Protein AF-A0A7X7BVS1-F1 (afdb_monomer_lite)

Secondary structure (DSSP, 8-state):
---SSPPPPPP-TT--HHHHHHHHHHHHHHSPEE-SEEESS--SSPPTT-EEEE-SS--GGGTT-TT-EEEEETTTTEEEEE--SEEEETTEEEEE-SSSEEE-

Structure (mmCIF, N/CA/C/O backbone):
data_AF-A0A7X7BVS1-F1
#
_entry.id   AF-A0A7X7BVS1-F1
#
loop_
_atom_site.group_PDB
_atom_site.id
_atom_site.type_symbol
_atom_site.label_atom_id
_atom_site.label_alt_id
_atom_site.label_comp_id
_atom_site.label_asym_id
_atom_site.label_entity_id
_atom_site.label_seq_id
_atom_site.pdbx_PDB_ins_code
_atom_site.Cartn_x
_atom_site.Cartn_y
_atom_site.Cartn_z
_atom_site.occupancy
_atom_site.B_iso_or_equiv
_atom_site.auth_seq_id
_atom_site.auth_comp_id
_atom_site.auth_asym_id
_atom_site.auth_atom_id
_atom_site.pdbx_PDB_model_num
ATOM 1 N N . MET A 1 1 ? 7.460 -9.953 12.988 1.00 39.22 1 MET A N 1
ATOM 2 C CA . MET A 1 1 ? 8.710 -9.156 13.021 1.00 39.22 1 MET A CA 1
ATOM 3 C C . MET A 1 1 ? 8.306 -7.713 13.262 1.00 39.22 1 MET A C 1
ATOM 5 O O . MET A 1 1 ? 7.449 -7.249 12.526 1.00 39.22 1 MET A O 1
ATOM 9 N N . SER A 1 2 ? 8.826 -7.037 14.294 1.00 43.47 2 SER A N 1
ATOM 10 C CA . SER A 1 2 ? 8.477 -5.629 14.541 1.00 43.47 2 SER A CA 1
ATOM 11 C C . SER A 1 2 ? 8.945 -4.784 13.358 1.00 43.47 2 SER A C 1
ATOM 13 O O . SER A 1 2 ? 10.114 -4.864 12.977 1.00 43.47 2 SER A O 1
ATOM 15 N N . GLY A 1 3 ? 8.031 -4.025 12.753 1.00 46.53 3 GLY A N 1
ATOM 16 C CA . GLY A 1 3 ? 8.327 -3.156 11.619 1.00 46.53 3 GLY A CA 1
ATOM 17 C C . GLY A 1 3 ? 9.511 -2.235 11.920 1.00 46.53 3 GLY A C 1
ATOM 18 O O . GLY A 1 3 ? 9.618 -1.679 13.009 1.00 46.53 3 GLY A O 1
ATOM 19 N N . ASN A 1 4 ? 10.416 -2.105 10.954 1.00 57.53 4 ASN A N 1
ATOM 20 C CA . ASN A 1 4 ? 11.693 -1.398 11.070 1.00 57.53 4 ASN A CA 1
ATOM 21 C C . ASN A 1 4 ? 11.496 0.135 11.006 1.00 57.53 4 ASN A C 1
ATOM 23 O O . ASN A 1 4 ? 12.059 0.805 10.142 1.00 57.53 4 ASN A O 1
ATOM 27 N N . ARG A 1 5 ? 10.608 0.681 11.845 1.00 66.81 5 ARG A N 1
ATOM 28 C CA . ARG A 1 5 ? 10.197 2.092 11.836 1.00 66.81 5 ARG A CA 1
ATOM 29 C C . ARG A 1 5 ? 10.457 2.764 13.173 1.00 66.81 5 ARG A C 1
ATOM 31 O O . ARG A 1 5 ? 10.502 2.112 14.213 1.00 66.81 5 ARG A O 1
ATO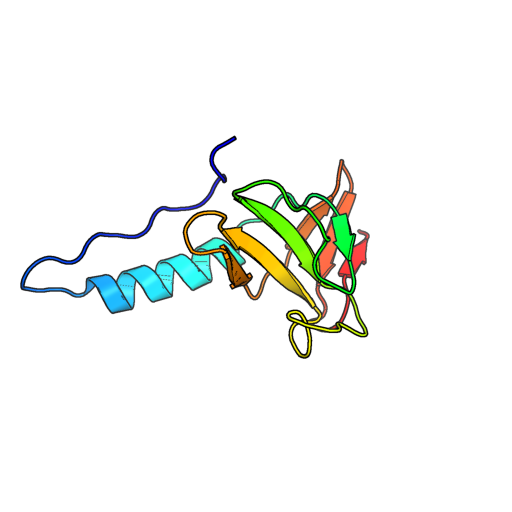M 38 N N . ILE A 1 6 ? 10.632 4.083 13.122 1.00 67.81 6 ILE A N 1
ATOM 39 C CA . ILE A 1 6 ? 10.845 4.898 14.317 1.00 67.81 6 ILE A CA 1
ATOM 40 C C . ILE A 1 6 ? 9.525 4.928 15.110 1.00 67.81 6 ILE A C 1
ATOM 42 O O . ILE A 1 6 ? 8.502 5.299 14.523 1.00 67.81 6 ILE A O 1
ATOM 46 N N . PRO A 1 7 ? 9.525 4.518 16.394 1.00 65.94 7 PRO A N 1
ATOM 47 C CA . PRO A 1 7 ? 8.323 4.476 17.221 1.00 65.94 7 PRO A CA 1
ATOM 48 C C . PRO A 1 7 ? 7.835 5.882 17.599 1.00 65.94 7 PRO A C 1
ATOM 50 O O . PRO A 1 7 ? 8.620 6.826 17.692 1.00 65.94 7 PRO A O 1
ATOM 53 N N . TYR A 1 8 ? 6.529 5.997 17.846 1.00 70.06 8 TYR A N 1
ATOM 54 C CA . TYR A 1 8 ? 5.887 7.220 18.330 1.00 70.06 8 TYR A CA 1
ATOM 55 C C . TYR A 1 8 ? 6.340 7.578 19.753 1.00 70.06 8 TYR A C 1
ATOM 57 O O . TYR A 1 8 ? 6.579 6.698 20.583 1.00 70.06 8 TYR A O 1
ATOM 65 N N . VAL A 1 9 ? 6.418 8.879 20.045 1.00 68.06 9 VAL A N 1
ATOM 66 C CA . VAL A 1 9 ? 6.663 9.395 21.399 1.00 68.06 9 VAL A CA 1
ATOM 67 C C . VAL A 1 9 ? 5.330 9.521 22.133 1.00 68.06 9 VAL A C 1
ATOM 69 O O . VAL A 1 9 ? 4.377 10.086 21.593 1.00 68.06 9 VAL A O 1
ATOM 72 N N . VAL A 1 10 ? 5.267 8.993 23.358 1.00 70.25 10 VAL A N 1
ATOM 73 C CA . VAL A 1 10 ? 4.115 9.133 24.264 1.00 70.25 10 VAL A CA 1
ATOM 74 C C . VAL A 1 10 ? 4.028 10.550 24.827 1.00 70.25 10 VAL A C 1
ATOM 76 O O . VAL A 1 10 ? 5.040 11.106 25.248 1.00 70.25 10 VAL A O 1
ATOM 79 N N . GLU A 1 11 ? 2.816 11.106 24.848 1.00 58.50 11 GLU A N 1
ATOM 80 C CA . GLU A 1 11 ? 2.559 12.471 25.314 1.00 58.50 11 GLU A CA 1
ATOM 81 C C . GLU A 1 11 ? 2.653 12.596 26.850 1.00 58.50 11 GLU A C 1
ATOM 83 O O . GLU A 1 11 ? 2.079 11.802 27.594 1.00 58.50 11 GLU A O 1
ATOM 88 N N . ASN A 1 12 ? 3.341 13.637 27.316 1.00 58.50 12 ASN A N 1
ATOM 89 C CA . ASN A 1 12 ? 3.420 14.161 28.674 1.00 58.50 12 ASN A CA 1
ATOM 90 C C . ASN A 1 12 ? 2.975 15.639 28.705 1.00 58.50 12 ASN A C 1
ATOM 92 O O . ASN A 1 12 ? 2.815 16.303 27.689 1.00 58.50 12 ASN A O 1
ATOM 96 N N . THR A 1 13 ? 2.770 16.191 29.901 1.00 50.28 13 THR A N 1
ATOM 97 C CA . THR A 1 13 ? 1.992 17.418 30.185 1.00 50.28 13 THR A CA 1
ATOM 98 C C . THR A 1 13 ? 2.523 18.752 29.609 1.00 50.28 13 THR A C 1
ATOM 100 O O . THR A 1 13 ? 1.996 19.807 29.957 1.00 50.28 13 THR A O 1
ATOM 103 N N . ILE A 1 14 ? 3.553 18.749 28.753 1.00 55.38 14 ILE A N 1
ATOM 104 C CA . ILE A 1 14 ? 4.185 19.947 28.165 1.00 55.38 14 ILE A CA 1
ATOM 105 C C . ILE A 1 14 ? 4.560 19.697 26.686 1.00 55.38 14 ILE A C 1
ATOM 107 O O . ILE A 1 14 ? 5.705 19.927 26.310 1.00 55.38 14 ILE A O 1
ATOM 111 N N . ASP A 1 15 ? 3.686 19.124 25.846 1.00 59.75 15 ASP A N 1
ATOM 112 C CA . ASP A 1 15 ? 4.217 18.400 24.679 1.00 59.75 15 ASP A CA 1
ATOM 113 C C . ASP A 1 15 ? 4.292 19.085 23.306 1.00 59.75 15 ASP A C 1
ATOM 115 O O . ASP A 1 15 ? 3.309 19.555 22.737 1.00 59.75 15 ASP A O 1
ATOM 119 N N . MET A 1 16 ? 5.497 18.993 22.727 1.00 59.19 16 MET A N 1
ATOM 120 C CA . MET A 1 16 ? 5.766 19.054 21.287 1.00 59.19 16 MET A CA 1
ATOM 121 C C . MET A 1 16 ? 5.568 17.683 20.608 1.00 59.19 16 MET A C 1
ATOM 123 O O . MET A 1 16 ? 5.741 17.584 19.392 1.00 59.19 16 MET A O 1
ATOM 127 N N . ALA A 1 17 ? 5.225 16.627 21.358 1.00 65.00 17 ALA A N 1
ATOM 128 C CA . ALA A 1 17 ? 5.033 15.269 20.850 1.00 65.00 17 ALA A CA 1
ATOM 129 C C . ALA A 1 17 ? 4.131 15.159 19.607 1.00 65.00 17 ALA A C 1
ATOM 131 O O . ALA A 1 17 ? 4.547 14.451 18.692 1.00 65.00 17 ALA A O 1
ATOM 132 N N . PRO A 1 18 ? 2.995 15.878 19.463 1.00 68.25 18 PRO A N 1
ATOM 133 C CA . PRO A 1 18 ? 2.230 15.862 18.212 1.00 68.25 18 PRO A CA 1
ATOM 134 C C . PRO A 1 18 ? 3.067 16.284 16.995 1.00 68.25 18 PRO A C 1
ATOM 136 O O . PRO A 1 18 ? 3.116 15.579 15.990 1.00 68.25 18 PRO A O 1
ATOM 139 N N . ALA A 1 19 ? 3.807 17.392 17.113 1.00 71.62 19 ALA A N 1
ATOM 140 C CA . ALA A 1 19 ? 4.656 17.908 16.039 1.00 71.62 19 ALA A CA 1
ATOM 141 C C . ALA A 1 19 ? 5.855 16.987 15.743 1.00 71.62 19 ALA A C 1
ATOM 143 O O . ALA A 1 19 ? 6.262 16.834 14.591 1.00 71.62 19 ALA A O 1
ATOM 144 N N . ILE A 1 20 ? 6.416 16.346 16.773 1.00 76.06 20 ILE A N 1
ATOM 145 C CA . ILE A 1 20 ? 7.502 15.364 16.630 1.00 76.06 20 ILE A CA 1
ATOM 146 C C . ILE A 1 20 ? 6.992 14.094 15.936 1.00 76.06 20 ILE A C 1
ATOM 148 O O . ILE A 1 20 ? 7.641 13.588 15.021 1.00 76.06 20 ILE A O 1
ATOM 152 N N . ASN A 1 21 ? 5.814 13.613 16.324 1.00 74.25 21 ASN A N 1
ATOM 153 C CA . ASN A 1 21 ? 5.172 12.431 15.761 1.00 74.25 21 ASN A CA 1
ATOM 154 C C . ASN A 1 21 ? 4.772 12.640 14.288 1.00 74.25 21 ASN A C 1
ATOM 156 O O . ASN A 1 21 ? 4.957 11.733 13.473 1.00 74.25 21 ASN A O 1
ATOM 160 N N . ASP A 1 22 ? 4.333 13.844 13.910 1.00 75.12 22 ASP A N 1
ATOM 161 C CA . ASP A 1 22 ? 4.151 14.227 12.502 1.00 75.12 22 ASP A CA 1
ATOM 162 C C . ASP A 1 22 ? 5.479 14.217 11.728 1.00 75.12 22 ASP A C 1
ATOM 164 O O . ASP A 1 22 ? 5.558 13.688 10.614 1.00 75.12 22 ASP A O 1
ATOM 168 N N . GLY A 1 23 ? 6.556 14.726 12.334 1.00 74.12 23 GLY A N 1
ATOM 169 C CA . GLY A 1 23 ? 7.907 14.642 11.774 1.00 74.12 23 GLY A CA 1
ATOM 170 C C . GLY A 1 23 ? 8.364 13.196 11.551 1.00 74.12 23 GLY A C 1
ATOM 171 O O . GLY A 1 23 ? 8.872 12.857 10.480 1.00 74.12 23 GLY A O 1
ATOM 172 N N . PHE A 1 24 ? 8.126 12.309 12.519 1.00 76.69 24 PHE A N 1
ATOM 173 C CA . PHE A 1 24 ? 8.428 10.882 12.394 1.00 76.69 24 PHE A CA 1
ATOM 174 C C . PHE A 1 24 ? 7.575 10.190 11.338 1.00 76.69 24 PHE A C 1
ATOM 176 O O . PHE A 1 24 ? 8.086 9.326 10.627 1.00 76.69 24 PHE A O 1
ATOM 183 N N . ARG A 1 25 ? 6.321 10.608 11.145 1.00 70.38 25 ARG A N 1
ATOM 184 C CA . ARG A 1 25 ? 5.480 10.122 10.045 1.00 70.38 25 ARG A CA 1
ATOM 185 C C . ARG A 1 25 ? 6.101 10.436 8.683 1.00 70.38 25 ARG A C 1
ATOM 187 O O . ARG A 1 25 ? 6.135 9.564 7.815 1.00 70.38 25 ARG A O 1
ATOM 194 N N . ILE A 1 26 ? 6.627 11.651 8.512 1.00 70.75 26 ILE A N 1
ATOM 195 C CA . ILE A 1 26 ? 7.321 12.065 7.284 1.00 70.75 26 ILE A CA 1
ATOM 196 C C . ILE A 1 26 ? 8.614 11.261 7.104 1.00 70.75 26 ILE A C 1
ATOM 198 O O . ILE A 1 26 ? 8.829 10.688 6.036 1.00 70.75 26 ILE A O 1
ATOM 202 N N . ILE A 1 27 ? 9.447 11.157 8.145 1.00 73.81 27 ILE A N 1
ATOM 203 C CA . ILE A 1 27 ? 10.718 10.414 8.094 1.00 73.81 27 ILE A CA 1
ATOM 204 C C . ILE A 1 27 ? 10.480 8.930 7.786 1.00 73.81 27 ILE A C 1
ATOM 206 O O . ILE A 1 27 ? 11.162 8.365 6.936 1.00 73.81 27 ILE A O 1
ATOM 210 N N . ASN A 1 28 ? 9.471 8.304 8.390 1.00 67.75 28 ASN A N 1
ATOM 211 C CA . ASN A 1 28 ? 9.102 6.917 8.102 1.00 67.75 28 ASN A CA 1
ATOM 212 C C . ASN A 1 28 ? 8.613 6.715 6.652 1.00 67.75 28 ASN A C 1
ATOM 214 O O . ASN A 1 28 ? 8.718 5.608 6.131 1.00 67.75 28 ASN A O 1
ATOM 218 N N . GLY A 1 29 ? 8.112 7.760 5.981 1.00 61.53 29 GLY A N 1
ATOM 219 C CA . GLY A 1 29 ? 7.831 7.740 4.539 1.00 61.53 29 GLY A CA 1
ATOM 220 C C . GLY A 1 29 ? 9.085 7.829 3.655 1.00 61.53 29 GLY A C 1
ATOM 221 O O . GLY A 1 29 ? 9.051 7.392 2.504 1.00 61.53 29 GLY A O 1
ATOM 222 N N . LEU A 1 30 ? 10.195 8.361 4.184 1.00 67.12 30 LEU A N 1
ATOM 223 C CA . LEU A 1 30 ? 11.494 8.435 3.500 1.00 67.12 30 LEU A CA 1
ATOM 224 C C . LEU A 1 30 ? 12.326 7.156 3.661 1.00 67.12 30 LEU A C 1
ATOM 226 O O . LEU A 1 30 ? 13.197 6.888 2.836 1.00 67.12 30 LEU A O 1
ATOM 230 N N . ILE A 1 31 ? 12.070 6.366 4.707 1.00 70.31 31 ILE A N 1
ATOM 231 C CA . ILE A 1 31 ? 12.727 5.074 4.914 1.00 70.31 31 ILE A CA 1
ATOM 232 C C . ILE A 1 31 ? 12.127 4.058 3.926 1.00 70.31 31 ILE A C 1
ATOM 234 O O . ILE A 1 31 ? 10.911 3.834 3.952 1.00 70.31 31 ILE A O 1
ATOM 238 N N . PRO A 1 32 ? 12.946 3.409 3.070 1.00 67.19 32 PRO A N 1
ATOM 239 C CA . PRO A 1 32 ? 12.469 2.375 2.163 1.00 67.19 32 PRO A CA 1
ATOM 240 C C . PRO A 1 32 ? 11.717 1.296 2.937 1.00 67.19 32 PRO A C 1
ATOM 242 O O . PRO A 1 32 ? 12.265 0.635 3.820 1.00 67.19 32 PRO A O 1
ATOM 245 N N . SER A 1 33 ? 10.437 1.134 2.620 1.00 78.62 33 SER A N 1
ATOM 246 C CA . SER A 1 33 ? 9.607 0.133 3.280 1.00 78.62 33 SER A CA 1
ATOM 247 C C . SER A 1 33 ? 9.769 -1.201 2.568 1.00 78.62 33 SER A C 1
ATOM 249 O O . SER A 1 33 ? 9.596 -1.281 1.352 1.00 78.62 33 SER A O 1
ATOM 251 N N . ARG A 1 34 ? 10.079 -2.256 3.323 1.00 87.19 34 ARG A N 1
ATOM 252 C CA . ARG A 1 34 ? 9.960 -3.621 2.814 1.00 87.19 34 ARG A CA 1
ATOM 253 C C . ARG A 1 34 ? 8.485 -3.992 2.839 1.00 87.19 34 ARG A C 1
ATOM 255 O O . ARG A 1 34 ? 7.894 -4.048 3.915 1.00 87.19 34 ARG A O 1
ATOM 262 N N . VAL A 1 35 ? 7.898 -4.186 1.666 1.00 92.06 35 VAL A N 1
ATOM 263 C CA . VAL A 1 35 ? 6.472 -4.492 1.529 1.00 92.06 35 VAL A CA 1
ATOM 264 C C . VAL A 1 35 ? 6.292 -5.928 1.052 1.00 92.06 35 VAL A C 1
ATOM 266 O O . VAL A 1 35 ? 7.162 -6.503 0.402 1.00 92.06 35 VAL A O 1
ATOM 269 N N . VAL A 1 36 ? 5.163 -6.520 1.423 1.00 94.38 36 VAL A N 1
ATOM 270 C CA . VAL A 1 36 ? 4.824 -7.912 1.123 1.00 94.38 36 VAL A CA 1
ATOM 271 C C . VAL A 1 36 ? 4.470 -8.069 -0.351 1.00 94.38 36 VAL A C 1
ATOM 273 O O . VAL A 1 36 ? 4.914 -9.012 -0.998 1.00 94.38 36 VAL A O 1
ATOM 276 N N . ALA A 1 37 ? 3.670 -7.144 -0.881 1.00 94.44 37 ALA A N 1
ATOM 277 C CA . ALA A 1 37 ? 3.197 -7.184 -2.255 1.00 94.44 37 ALA A CA 1
ATOM 278 C C . ALA A 1 37 ? 2.770 -5.797 -2.752 1.00 94.44 37 ALA A C 1
ATOM 280 O O . ALA A 1 37 ? 2.511 -4.882 -1.961 1.00 94.44 37 ALA A O 1
ATOM 281 N N . LEU A 1 38 ? 2.659 -5.691 -4.076 1.00 95.31 38 LEU A N 1
ATOM 282 C CA . LEU A 1 38 ? 1.999 -4.603 -4.788 1.00 95.31 38 LEU A CA 1
ATOM 283 C C . LEU A 1 38 ? 0.537 -5.001 -5.047 1.00 95.31 38 LEU A C 1
ATOM 285 O O . LEU A 1 38 ? 0.285 -6.057 -5.625 1.00 95.31 38 LEU A O 1
ATOM 289 N N . VAL A 1 39 ? -0.424 -4.200 -4.583 1.00 96.69 39 VAL A N 1
ATOM 290 C CA . VAL A 1 39 ? -1.859 -4.546 -4.600 1.00 96.69 39 VAL A CA 1
ATOM 291 C C . VAL A 1 39 ? -2.740 -3.333 -4.912 1.00 96.69 39 VAL A C 1
ATOM 293 O O . VAL A 1 39 ? -2.353 -2.192 -4.680 1.00 96.69 39 VAL A O 1
ATOM 296 N N . THR A 1 40 ? -3.964 -3.569 -5.390 1.00 97.25 40 THR A N 1
ATOM 297 C CA . THR A 1 40 ? -4.966 -2.514 -5.665 1.00 97.25 40 THR A CA 1
ATOM 298 C C . THR A 1 40 ? -6.111 -2.483 -4.651 1.00 97.25 40 THR A C 1
ATOM 300 O O . THR A 1 40 ? -6.923 -1.560 -4.653 1.00 97.25 40 THR A O 1
ATOM 303 N N . ALA A 1 41 ? -6.192 -3.468 -3.762 1.00 97.00 41 ALA A N 1
ATOM 304 C CA . ALA A 1 41 ? -7.198 -3.564 -2.713 1.00 97.00 41 ALA A CA 1
ATOM 305 C C . ALA A 1 41 ? -6.562 -4.134 -1.436 1.00 97.00 41 ALA A C 1
ATOM 307 O O . ALA A 1 41 ? -5.538 -4.821 -1.530 1.00 97.00 41 ALA A O 1
ATOM 308 N N . PRO A 1 42 ? -7.154 -3.885 -0.255 1.00 96.00 42 PRO A N 1
ATOM 309 C CA . PRO A 1 42 ? -6.725 -4.538 0.973 1.00 96.00 42 PRO A CA 1
ATOM 310 C C . PRO A 1 42 ? -6.780 -6.066 0.825 1.00 96.00 42 PRO A C 1
ATOM 312 O O . PRO A 1 42 ? -7.799 -6.590 0.367 1.00 96.00 42 PRO A O 1
ATOM 315 N N . PRO A 1 43 ? -5.727 -6.799 1.219 1.00 95.50 43 PRO A N 1
ATOM 316 C CA . PRO A 1 43 ? -5.801 -8.247 1.361 1.00 95.50 43 PRO A CA 1
ATOM 317 C C . PRO A 1 43 ? -6.900 -8.648 2.353 1.00 95.50 43 PRO A C 1
ATOM 319 O O . PRO A 1 43 ? -7.174 -7.922 3.306 1.00 95.50 43 PRO A O 1
ATOM 322 N N . ASN A 1 44 ? -7.498 -9.825 2.162 1.00 92.69 44 ASN A N 1
ATOM 323 C CA . ASN A 1 44 ? -8.574 -10.311 3.039 1.00 92.69 44 ASN A CA 1
ATOM 324 C C . ASN A 1 44 ? -8.083 -10.703 4.443 1.00 92.69 44 ASN A C 1
ATOM 326 O O . ASN A 1 44 ? -8.854 -10.642 5.395 1.00 92.69 44 ASN A O 1
ATOM 330 N N . ALA A 1 45 ? -6.827 -11.137 4.557 1.00 91.94 45 ALA A N 1
ATOM 331 C CA . ALA A 1 45 ? -6.206 -11.569 5.808 1.00 91.94 45 ALA A CA 1
ATOM 332 C C . ALA A 1 45 ? -4.735 -11.112 5.847 1.00 91.94 45 ALA A C 1
ATOM 334 O O . ALA A 1 45 ? -3.838 -11.915 5.593 1.00 91.94 45 ALA A O 1
ATOM 335 N N . PRO A 1 46 ? -4.481 -9.808 6.043 1.00 93.31 46 PRO A N 1
ATOM 336 C CA . PRO A 1 46 ? -3.129 -9.290 6.213 1.00 93.31 46 PRO A CA 1
ATOM 337 C C . PRO A 1 46 ? -2.572 -9.674 7.590 1.00 93.31 46 PRO A C 1
ATOM 339 O O . PRO A 1 46 ? -3.298 -9.653 8.584 1.00 93.31 46 PRO A O 1
ATOM 342 N N . ASP A 1 47 ? -1.277 -9.986 7.651 1.00 93.56 47 ASP A N 1
ATOM 343 C CA . ASP A 1 47 ? -0.584 -10.170 8.930 1.00 93.56 47 ASP A CA 1
ATOM 344 C C . ASP A 1 47 ? -0.467 -8.827 9.666 1.00 93.56 47 ASP A C 1
ATOM 346 O O . ASP A 1 47 ? -0.323 -7.769 9.040 1.00 93.56 47 ASP A O 1
ATOM 350 N N . ASP A 1 48 ? -0.484 -8.855 10.999 1.00 92.38 48 ASP A N 1
ATOM 351 C CA . ASP A 1 48 ? -0.250 -7.652 11.797 1.00 92.38 48 ASP A CA 1
ATOM 352 C C . ASP A 1 48 ? 1.096 -7.002 11.442 1.00 92.38 48 ASP A C 1
ATOM 354 O O . ASP A 1 48 ? 2.123 -7.670 11.280 1.00 92.38 48 ASP A O 1
ATOM 358 N N . ASN A 1 49 ? 1.086 -5.675 11.319 1.00 89.25 49 ASN A N 1
ATOM 359 C CA . ASN A 1 49 ? 2.218 -4.859 10.895 1.00 89.25 49 ASN A CA 1
ATOM 360 C C . ASN A 1 49 ? 2.767 -5.177 9.489 1.00 89.25 49 ASN A C 1
ATOM 362 O O . ASN A 1 49 ? 3.866 -4.727 9.144 1.00 89.25 49 ASN A O 1
ATOM 366 N N . ALA A 1 50 ? 2.024 -5.907 8.650 1.00 91.69 50 ALA A N 1
ATOM 367 C CA . ALA A 1 50 ? 2.393 -6.109 7.254 1.00 91.69 50 ALA A CA 1
ATOM 368 C C . ALA A 1 50 ? 2.230 -4.821 6.439 1.00 91.69 50 ALA A C 1
ATOM 370 O O . ALA A 1 50 ? 1.257 -4.076 6.588 1.00 91.69 50 ALA A O 1
ATOM 371 N N . PHE A 1 51 ? 3.184 -4.591 5.535 1.00 92.50 51 PHE A N 1
ATOM 372 C CA . PHE A 1 51 ? 3.171 -3.455 4.621 1.00 92.50 51 PHE A CA 1
ATOM 373 C C . PHE A 1 51 ? 2.818 -3.886 3.202 1.00 92.50 51 PHE A C 1
ATOM 375 O O . PHE A 1 51 ? 3.315 -4.900 2.717 1.00 92.50 51 PHE A O 1
ATOM 382 N N . TYR A 1 52 ? 2.037 -3.068 2.504 1.00 94.88 52 TYR A N 1
ATOM 383 C CA . TYR A 1 52 ? 1.639 -3.288 1.117 1.00 94.88 52 TYR A CA 1
ATOM 384 C C . TYR A 1 52 ? 1.815 -2.001 0.315 1.00 94.88 52 TYR A C 1
ATOM 386 O O . TYR A 1 52 ? 1.420 -0.923 0.763 1.00 94.88 52 TYR A O 1
ATOM 394 N N . ALA A 1 53 ? 2.412 -2.103 -0.871 1.00 95.12 53 ALA A N 1
ATOM 395 C CA . ALA A 1 53 ? 2.443 -0.997 -1.819 1.00 95.12 53 ALA A CA 1
ATOM 396 C C . ALA A 1 53 ? 1.105 -0.943 -2.562 1.00 95.12 53 ALA A C 1
ATOM 398 O O . ALA A 1 53 ? 0.628 -1.962 -3.061 1.00 95.12 53 ALA A O 1
ATOM 399 N N . ILE A 1 54 ? 0.497 0.240 -2.627 1.00 96.38 54 ILE A N 1
ATOM 400 C CA . ILE A 1 54 ? -0.784 0.440 -3.303 1.00 96.38 54 ILE A CA 1
ATOM 401 C C . ILE A 1 54 ? -0.515 0.885 -4.737 1.00 96.38 54 ILE A C 1
ATOM 403 O O . ILE A 1 54 ? 0.087 1.940 -4.954 1.00 96.38 54 ILE A O 1
ATOM 407 N N . ASP A 1 55 ? -0.970 0.102 -5.707 1.00 95.56 55 ASP A N 1
ATOM 408 C CA . ASP A 1 55 ? -0.792 0.405 -7.125 1.00 95.56 55 ASP A CA 1
ATOM 409 C C . ASP A 1 55 ? -1.894 1.318 -7.691 1.00 95.56 55 ASP A C 1
ATOM 411 O O . ASP A 1 55 ? -2.779 1.812 -6.974 1.00 95.56 55 ASP A O 1
ATOM 415 N N . GLU A 1 56 ? -1.829 1.585 -8.993 1.00 95.56 56 GLU A N 1
ATOM 416 C CA . GLU A 1 56 ? -2.873 2.317 -9.701 1.00 95.56 56 GLU A CA 1
ATOM 417 C C . GLU A 1 56 ? -4.244 1.627 -9.610 1.00 95.56 56 GLU A C 1
ATOM 419 O O . GLU A 1 56 ? -4.357 0.415 -9.444 1.00 95.56 56 GLU A O 1
ATOM 424 N N . ASN A 1 57 ? -5.313 2.418 -9.736 1.00 94.88 57 ASN A N 1
ATOM 425 C CA . ASN A 1 57 ? -6.701 1.950 -9.630 1.00 94.88 57 ASN A CA 1
ATOM 426 C C . ASN A 1 57 ? -7.046 1.341 -8.261 1.00 94.88 57 ASN A C 1
ATOM 428 O O . ASN A 1 57 ? -7.750 0.336 -8.179 1.00 94.88 57 ASN A O 1
ATOM 432 N N . ALA A 1 58 ? -6.569 1.959 -7.179 1.00 96.56 58 ALA A N 1
ATOM 433 C CA . ALA A 1 58 ? -6.860 1.49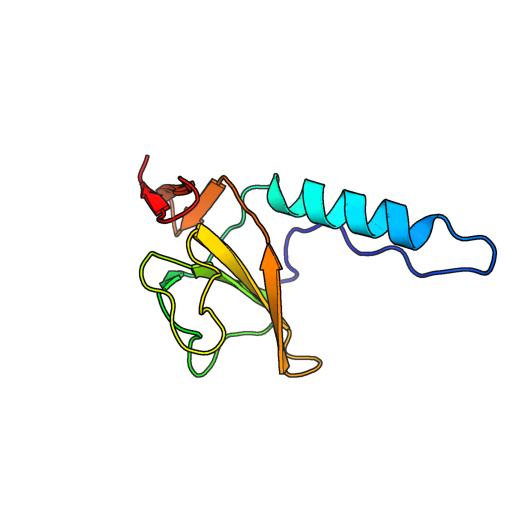5 -5.831 1.00 96.56 58 ALA A CA 1
ATOM 434 C C . ALA A 1 58 ? -8.367 1.520 -5.501 1.00 96.56 58 ALA A C 1
ATOM 436 O O . ALA A 1 58 ? -9.077 2.479 -5.820 1.00 96.56 58 ALA A O 1
ATOM 437 N N . THR A 1 59 ? -8.845 0.479 -4.821 1.00 97.19 59 THR A N 1
ATOM 438 C CA . THR A 1 59 ? -10.263 0.235 -4.513 1.00 97.19 59 THR A CA 1
ATOM 439 C C . THR A 1 59 ? -10.495 -0.041 -3.027 1.00 97.19 59 THR A C 1
ATOM 441 O O . THR A 1 59 ? -9.557 -0.234 -2.249 1.00 97.19 59 THR A O 1
ATOM 444 N N . GLY A 1 60 ? -11.766 -0.044 -2.611 1.00 95.31 60 GLY A N 1
ATOM 445 C CA . GLY A 1 60 ? -12.151 -0.295 -1.223 1.00 95.31 60 GLY A CA 1
ATOM 446 C C . GLY A 1 60 ? -11.506 0.713 -0.272 1.00 95.31 60 GLY A C 1
ATOM 447 O O . GLY A 1 60 ? -11.495 1.912 -0.545 1.00 95.31 60 GLY A O 1
ATOM 448 N N . LEU A 1 61 ? -10.911 0.226 0.819 1.00 95.12 61 LEU A N 1
ATOM 449 C CA . LEU A 1 61 ? -10.227 1.083 1.798 1.00 95.12 61 LEU A CA 1
ATOM 450 C C . LEU A 1 61 ? -8.963 1.760 1.243 1.00 95.12 61 LEU A C 1
ATOM 452 O O . LEU A 1 61 ? -8.462 2.700 1.853 1.00 95.12 61 LEU A O 1
ATOM 456 N N . PHE A 1 62 ? -8.441 1.307 0.099 1.00 96.56 62 PHE A N 1
ATOM 457 C CA . PHE A 1 62 ? -7.268 1.906 -0.544 1.00 96.56 62 PHE A CA 1
ATOM 458 C C . PHE A 1 62 ? -7.639 2.990 -1.562 1.00 96.56 62 PHE A C 1
ATOM 460 O O . PHE A 1 62 ? -6.753 3.619 -2.143 1.00 96.56 62 PHE A O 1
ATOM 467 N N . GLN A 1 63 ? -8.931 3.253 -1.780 1.00 96.88 63 GLN A N 1
ATOM 468 C CA . GLN A 1 63 ? -9.378 4.250 -2.745 1.00 96.88 63 GLN A CA 1
ATOM 469 C C . GLN A 1 63 ? -8.752 5.629 -2.467 1.00 96.88 63 GLN A C 1
ATOM 471 O O . GLN A 1 63 ? -8.793 6.151 -1.353 1.00 96.88 63 GLN A O 1
ATOM 476 N N . GLY A 1 64 ? -8.149 6.223 -3.503 1.00 94.44 64 GLY A N 1
ATOM 477 C CA . GLY A 1 64 ? -7.460 7.515 -3.407 1.00 94.44 64 GLY A CA 1
ATOM 478 C C . GLY A 1 64 ? -6.073 7.461 -2.756 1.00 94.44 64 GLY A C 1
ATOM 479 O O . GLY A 1 64 ? -5.507 8.513 -2.464 1.00 94.44 64 GLY A O 1
ATOM 480 N N . LYS A 1 65 ? -5.521 6.263 -2.525 1.00 95.38 65 LYS A N 1
ATOM 481 C CA . LYS A 1 65 ? -4.197 6.047 -1.918 1.00 95.38 65 LYS A CA 1
ATOM 482 C C . LYS A 1 65 ? -3.186 5.393 -2.868 1.00 95.38 65 LYS A C 1
ATOM 484 O O . LYS A 1 65 ? -2.162 4.894 -2.416 1.00 95.38 65 LYS A O 1
ATOM 489 N N . SER A 1 66 ? -3.449 5.387 -4.175 1.00 95.69 66 SER A N 1
ATOM 490 C CA . SER A 1 66 ? -2.494 4.886 -5.171 1.00 95.69 66 SER A CA 1
ATOM 491 C C . SER A 1 66 ? -1.123 5.555 -5.032 1.00 95.69 66 SER A C 1
ATOM 493 O O . SER A 1 66 ? -1.031 6.760 -4.806 1.00 95.69 66 SER A O 1
ATOM 495 N N . GLY A 1 67 ? -0.056 4.766 -5.153 1.00 92.69 67 GLY A N 1
ATOM 496 C CA . GLY A 1 67 ? 1.322 5.224 -4.975 1.00 92.69 67 GLY A CA 1
ATOM 497 C C . GLY A 1 67 ? 1.775 5.364 -3.517 1.00 92.69 67 GLY A C 1
ATOM 498 O O . GLY A 1 67 ? 2.928 5.731 -3.297 1.00 92.69 67 GLY A O 1
ATOM 499 N N . ALA A 1 68 ? 0.913 5.078 -2.535 1.00 93.56 68 ALA A N 1
ATOM 500 C CA . ALA A 1 68 ? 1.260 5.045 -1.116 1.00 93.56 68 ALA A CA 1
ATOM 501 C C . ALA A 1 68 ? 1.667 3.633 -0.657 1.00 93.56 68 ALA A C 1
ATOM 503 O O . ALA A 1 68 ? 1.514 2.645 -1.379 1.00 93.56 68 ALA A O 1
ATOM 504 N N . VAL A 1 69 ? 2.159 3.543 0.578 1.00 93.44 69 VAL A N 1
ATOM 505 C CA . VAL A 1 69 ? 2.333 2.283 1.309 1.00 93.44 69 VAL A CA 1
ATOM 506 C C . VAL A 1 69 ? 1.320 2.237 2.450 1.00 93.44 69 VAL A C 1
ATOM 508 O O . VAL A 1 69 ? 1.182 3.209 3.196 1.00 93.44 69 VAL A O 1
ATOM 511 N N . ALA A 1 70 ? 0.624 1.111 2.584 1.00 95.00 70 ALA A N 1
ATOM 512 C CA . ALA A 1 70 ? -0.294 0.830 3.680 1.00 95.00 70 ALA A CA 1
ATOM 513 C C . ALA A 1 70 ? 0.341 -0.137 4.679 1.00 95.00 70 ALA A C 1
ATOM 515 O O . ALA A 1 70 ? 0.950 -1.121 4.266 1.00 95.00 70 ALA A O 1
ATOM 516 N N . GLN A 1 71 ? 0.166 0.121 5.970 1.00 93.56 71 GLN A N 1
ATOM 517 C CA . GLN A 1 71 ? 0.481 -0.798 7.059 1.00 93.56 71 GLN A CA 1
ATOM 518 C C . GLN A 1 71 ? -0.817 -1.274 7.697 1.00 93.56 71 GLN A C 1
ATOM 520 O O . GLN A 1 71 ? -1.673 -0.449 8.024 1.00 93.56 71 GLN A O 1
ATOM 525 N N . TYR A 1 72 ? -0.956 -2.581 7.878 1.00 94.25 72 TYR A N 1
ATOM 526 C CA . TYR A 1 72 ? -2.067 -3.129 8.641 1.00 94.25 72 TYR A CA 1
ATOM 527 C C . TYR A 1 72 ? -1.748 -3.107 10.136 1.00 94.25 72 TYR A C 1
ATOM 529 O O . TYR A 1 72 ? -0.671 -3.548 10.535 1.00 94.25 72 TYR A O 1
ATOM 537 N N . ILE A 1 73 ? -2.678 -2.599 10.943 1.00 92.00 73 ILE A N 1
ATOM 538 C CA . ILE A 1 73 ? -2.605 -2.625 12.404 1.00 92.00 73 ILE A CA 1
ATOM 539 C C . ILE A 1 73 ? -3.757 -3.497 12.905 1.00 92.00 73 ILE A C 1
ATOM 541 O O . ILE A 1 73 ? -4.925 -3.100 12.848 1.00 92.00 73 ILE A O 1
ATOM 545 N N . GLU A 1 74 ? -3.430 -4.695 13.393 1.00 92.31 74 GLU A N 1
ATOM 546 C CA . GLU A 1 74 ? -4.421 -5.640 13.916 1.00 92.31 74 GLU A CA 1
ATOM 547 C C . GLU A 1 74 ? -5.101 -5.066 15.163 1.00 92.31 74 GLU A C 1
ATOM 549 O O . GLU A 1 74 ? -6.324 -5.153 15.321 1.00 92.31 74 GLU A O 1
ATOM 554 N N . GLN A 1 75 ? -4.330 -4.384 16.016 1.00 89.00 75 GLN A N 1
ATOM 555 C CA . GLN A 1 75 ? -4.868 -3.664 17.162 1.00 89.00 75 GLN A CA 1
ATOM 556 C C . GLN A 1 75 ? -5.713 -2.464 16.704 1.00 89.00 75 GLN A C 1
ATOM 558 O O . GLN A 1 75 ? -5.207 -1.384 16.421 1.00 89.00 75 GLN A O 1
ATOM 563 N N . GLY A 1 76 ? -7.030 -2.653 16.667 1.00 86.69 76 GLY A N 1
ATOM 564 C CA . GLY A 1 76 ? -7.981 -1.649 16.183 1.00 86.69 76 GLY A CA 1
ATOM 565 C C . GLY A 1 76 ? -8.442 -1.870 14.741 1.00 86.69 76 GLY A C 1
ATOM 566 O O . GLY A 1 76 ? -9.302 -1.121 14.287 1.00 86.69 76 GLY A O 1
ATOM 567 N N . ASN A 1 77 ? -7.932 -2.904 14.059 1.00 91.62 77 ASN A N 1
ATOM 568 C CA . ASN A 1 77 ? -8.362 -3.343 12.729 1.00 91.62 77 ASN A CA 1
ATOM 569 C C . ASN A 1 77 ? -8.451 -2.192 11.711 1.00 91.62 77 ASN A C 1
ATOM 571 O O . ASN A 1 77 ? -9.509 -1.911 11.138 1.00 91.62 77 ASN A O 1
ATOM 575 N N . PHE A 1 78 ? -7.339 -1.485 11.518 1.00 93.06 78 PHE A N 1
ATOM 576 C CA . PHE A 1 78 ? -7.288 -0.346 10.608 1.00 93.06 78 PHE A CA 1
ATOM 577 C C . PHE A 1 78 ? -6.002 -0.314 9.785 1.00 93.06 78 PHE A C 1
ATOM 579 O O . PHE A 1 78 ? -5.029 -1.020 10.050 1.00 93.06 78 PHE A O 1
ATOM 586 N N . TRP A 1 79 ? -6.027 0.525 8.751 1.00 94.31 79 TRP A N 1
ATOM 587 C CA . TRP A 1 79 ? -4.904 0.750 7.855 1.00 94.31 79 TRP A CA 1
ATOM 588 C C . TRP A 1 79 ? -4.287 2.111 8.109 1.00 94.31 79 TRP A C 1
ATOM 590 O O . TRP A 1 79 ? -4.980 3.132 8.097 1.00 94.31 79 TRP A O 1
ATOM 600 N N . GLU A 1 80 ? -2.971 2.131 8.264 1.00 92.69 80 GLU A N 1
ATOM 601 C CA . 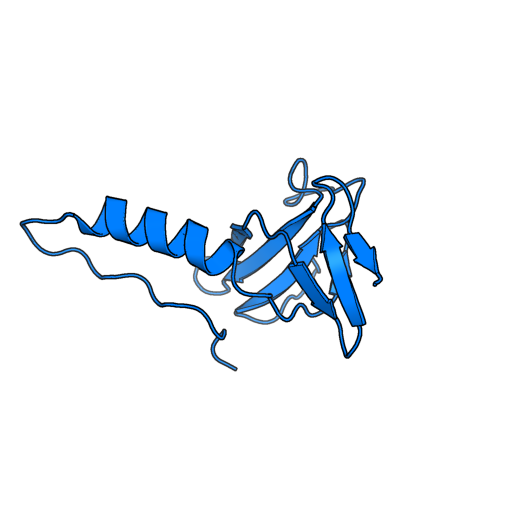GLU A 1 80 ? -2.212 3.364 8.278 1.00 92.69 80 GLU A CA 1
ATOM 602 C C . GLU A 1 80 ? -1.530 3.599 6.930 1.00 92.69 80 GLU A C 1
ATOM 604 O O . GLU A 1 80 ? -0.906 2.703 6.365 1.00 92.69 80 GLU A O 1
ATOM 609 N N . PHE A 1 81 ? -1.648 4.820 6.407 1.00 91.81 81 PHE A N 1
ATOM 610 C CA . PHE A 1 81 ? -1.141 5.180 5.086 1.00 91.81 81 PHE A CA 1
ATOM 611 C C . PHE A 1 81 ? 0.054 6.122 5.177 1.00 91.81 81 PHE A C 1
ATOM 613 O O . PHE A 1 81 ? 0.056 7.085 5.955 1.00 91.81 81 PHE A O 1
ATOM 620 N N . TYR A 1 82 ? 1.027 5.866 4.307 1.00 88.62 82 TYR A N 1
ATOM 621 C CA . TYR A 1 82 ? 2.278 6.600 4.210 1.00 88.62 82 TYR A CA 1
ATOM 622 C C . TYR A 1 82 ? 2.563 6.992 2.763 1.00 88.62 82 TYR A C 1
ATOM 624 O O . TYR A 1 82 ? 2.548 6.149 1.864 1.00 88.62 82 TYR A O 1
ATOM 632 N N . ASN A 1 83 ? 2.887 8.266 2.546 1.00 86.12 83 ASN A N 1
ATOM 633 C CA . ASN A 1 83 ? 3.360 8.756 1.254 1.00 86.12 83 ASN A CA 1
ATOM 634 C C . ASN A 1 83 ? 4.832 8.362 1.088 1.00 86.12 83 ASN A C 1
ATOM 636 O O . ASN A 1 83 ? 5.729 9.131 1.430 1.00 86.12 83 ASN A O 1
ATOM 640 N N . ALA A 1 84 ? 5.067 7.136 0.629 1.00 83.25 84 ALA A N 1
ATOM 641 C CA . ALA A 1 84 ? 6.403 6.614 0.390 1.00 83.25 84 ALA A CA 1
ATOM 642 C C . ALA A 1 84 ? 6.841 6.869 -1.057 1.00 83.25 84 ALA A C 1
ATOM 644 O O . ALA A 1 84 ? 6.051 6.742 -1.991 1.00 83.25 84 ALA A O 1
ATOM 645 N N . VAL A 1 85 ? 8.119 7.196 -1.240 1.00 87.25 85 VAL A N 1
ATOM 646 C CA . VAL A 1 85 ? 8.720 7.371 -2.575 1.00 87.25 85 VAL A CA 1
ATOM 647 C C . VAL A 1 85 ? 9.383 6.080 -3.058 1.00 87.25 85 VAL A C 1
ATOM 649 O O . VAL A 1 85 ? 9.468 5.842 -4.260 1.00 87.25 85 VAL A O 1
ATOM 652 N N . ILE A 1 86 ? 9.840 5.237 -2.130 1.00 90.00 86 ILE A N 1
ATOM 653 C CA . ILE A 1 86 ? 10.627 4.035 -2.411 1.00 90.00 86 ILE A CA 1
ATOM 654 C C . ILE A 1 86 ? 10.094 2.868 -1.577 1.00 90.00 86 ILE A C 1
ATOM 656 O O . ILE A 1 86 ? 9.801 3.027 -0.388 1.00 90.00 86 ILE A O 1
ATOM 660 N N . CYS A 1 87 ? 10.007 1.686 -2.180 1.00 90.69 87 CYS A N 1
ATOM 661 C CA . CYS A 1 87 ? 9.762 0.438 -1.466 1.00 90.69 87 CYS A CA 1
ATOM 662 C C . CYS A 1 87 ? 10.554 -0.719 -2.085 1.00 90.69 87 C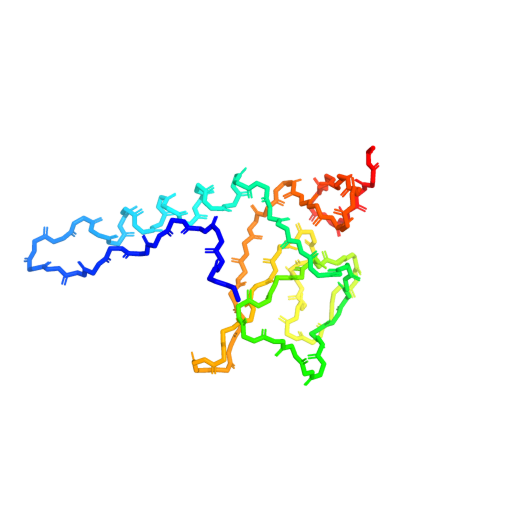YS A C 1
ATOM 664 O O . CYS A 1 87 ? 11.085 -0.604 -3.189 1.00 90.69 87 CYS A O 1
ATOM 666 N N . VAL A 1 88 ? 10.666 -1.817 -1.342 1.00 91.62 88 VAL A N 1
ATOM 667 C CA . VAL A 1 88 ? 11.344 -3.040 -1.787 1.00 91.62 88 VAL A CA 1
ATOM 668 C C . VAL A 1 88 ? 10.369 -4.206 -1.685 1.00 91.62 88 VAL A C 1
ATOM 670 O O . VAL A 1 88 ? 9.740 -4.385 -0.636 1.00 91.62 88 VAL A O 1
ATOM 673 N N . ILE A 1 89 ? 10.266 -4.994 -2.756 1.00 92.88 89 ILE A N 1
ATOM 674 C CA . ILE A 1 89 ? 9.458 -6.219 -2.828 1.00 92.88 89 ILE A CA 1
ATOM 675 C C . ILE A 1 89 ? 10.396 -7.357 -3.210 1.00 92.88 89 ILE A C 1
ATOM 677 O O . ILE A 1 89 ? 10.944 -7.363 -4.307 1.00 92.88 89 ILE A O 1
ATOM 681 N N . GLY A 1 90 ? 10.606 -8.316 -2.306 1.00 89.38 90 GLY A N 1
ATOM 682 C CA . GLY A 1 90 ? 11.666 -9.309 -2.502 1.00 89.38 90 GLY A CA 1
ATOM 683 C C . GLY A 1 90 ? 13.036 -8.626 -2.567 1.00 89.38 90 GLY A C 1
ATOM 684 O O . GLY A 1 90 ? 13.419 -7.976 -1.591 1.00 89.38 90 GLY A O 1
ATOM 685 N N . ASP A 1 91 ? 13.715 -8.765 -3.707 1.00 90.00 91 ASP A N 1
ATOM 686 C CA . ASP A 1 91 ? 15.012 -8.139 -4.009 1.00 90.00 91 ASP A CA 1
ATOM 687 C C . ASP A 1 91 ? 14.887 -6.931 -4.962 1.00 90.00 91 ASP A C 1
ATOM 689 O O . ASP A 1 91 ? 15.871 -6.238 -5.222 1.00 90.00 91 ASP A O 1
ATOM 693 N N . ASP A 1 92 ? 13.676 -6.650 -5.451 1.00 92.19 92 ASP A N 1
ATOM 694 C CA . ASP A 1 92 ? 13.415 -5.595 -6.425 1.00 92.19 92 ASP A CA 1
ATOM 695 C C . ASP A 1 92 ? 13.130 -4.254 -5.735 1.00 92.19 92 ASP A C 1
ATOM 697 O O . ASP A 1 92 ? 12.323 -4.157 -4.800 1.00 92.19 92 ASP A O 1
ATOM 701 N N . LEU A 1 93 ? 13.759 -3.191 -6.242 1.00 91.62 93 LEU A 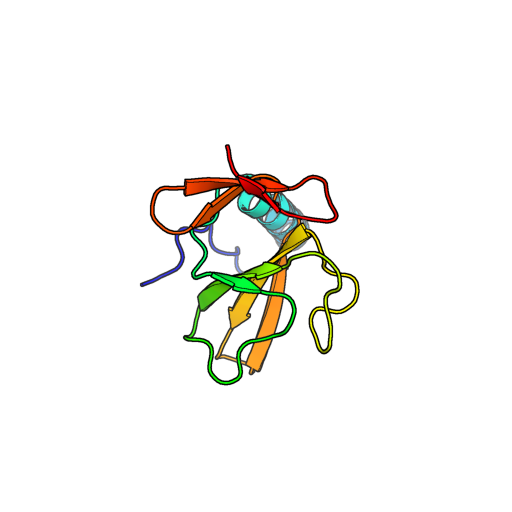N 1
ATOM 702 C CA . LEU A 1 93 ? 13.530 -1.816 -5.809 1.00 91.62 93 LEU A CA 1
ATOM 703 C C . LEU A 1 93 ? 12.433 -1.173 -6.659 1.00 91.62 93 LEU A C 1
ATOM 705 O O . LEU A 1 93 ? 12.507 -1.153 -7.886 1.00 91.62 93 LEU A O 1
ATOM 709 N N . TYR A 1 94 ? 11.456 -0.559 -6.003 1.00 93.44 94 TYR A N 1
ATOM 710 C CA . TYR A 1 94 ? 10.384 0.177 -6.659 1.00 93.44 94 TYR A CA 1
ATOM 711 C C . TYR A 1 94 ? 10.432 1.653 -6.280 1.00 93.44 94 TYR A C 1
ATOM 713 O O . TYR A 1 94 ? 10.639 2.016 -5.120 1.00 93.44 94 TYR A O 1
ATOM 721 N N . ILE A 1 95 ? 10.174 2.510 -7.267 1.00 92.19 95 ILE A N 1
ATOM 722 C CA . ILE A 1 95 ? 10.011 3.953 -7.083 1.00 92.19 95 ILE A CA 1
ATOM 723 C C . ILE A 1 95 ? 8.581 4.344 -7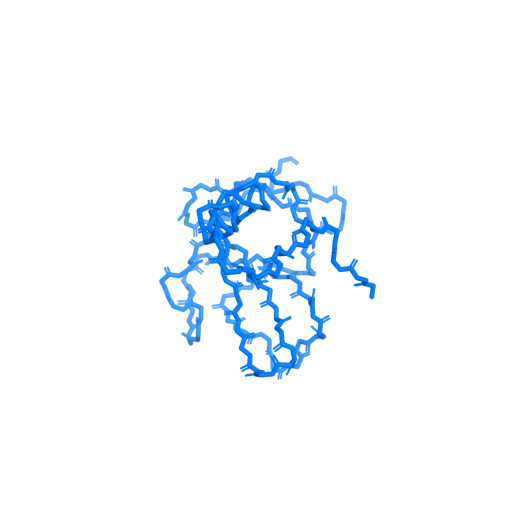.450 1.00 92.19 95 ILE A C 1
ATOM 725 O O . ILE A 1 95 ? 8.094 4.023 -8.538 1.00 92.19 95 ILE A O 1
ATOM 729 N N . SER A 1 96 ? 7.915 5.056 -6.544 1.00 91.00 96 SER A N 1
ATOM 730 C CA . SER A 1 96 ? 6.583 5.613 -6.768 1.00 91.00 96 SER A CA 1
ATOM 731 C C . SER A 1 96 ? 6.672 6.902 -7.578 1.00 91.00 96 SER A C 1
ATOM 733 O O . SER A 1 96 ? 7.497 7.774 -7.305 1.00 91.00 96 SER A O 1
ATOM 735 N N . ASN A 1 97 ? 5.781 7.058 -8.557 1.00 88.75 97 ASN A N 1
ATOM 736 C CA . ASN A 1 97 ? 5.557 8.336 -9.243 1.00 88.75 97 ASN A CA 1
ATOM 737 C C . ASN A 1 97 ? 4.326 9.093 -8.701 1.00 88.75 97 ASN A C 1
ATOM 739 O O . ASN A 1 97 ? 3.811 9.992 -9.367 1.00 88.75 97 ASN A O 1
ATOM 743 N N . GLY A 1 98 ? 3.815 8.688 -7.533 1.00 85.12 98 GLY A N 1
ATOM 744 C CA . GLY A 1 98 ? 2.602 9.231 -6.917 1.00 85.12 98 GLY A CA 1
ATOM 745 C C . GLY A 1 98 ? 1.289 8.653 -7.458 1.00 85.12 98 GLY A C 1
ATOM 746 O O . GLY A 1 98 ? 0.223 9.055 -7.004 1.00 85.12 98 GLY A O 1
ATOM 747 N N . LYS A 1 99 ? 1.341 7.728 -8.425 1.00 87.69 99 LYS A N 1
ATOM 748 C CA . LYS A 1 99 ? 0.161 7.011 -8.947 1.00 87.69 99 LYS A CA 1
ATOM 749 C C . LYS A 1 99 ? 0.374 5.508 -9.075 1.00 87.69 99 LYS A C 1
ATOM 751 O O . LYS A 1 99 ? -0.568 4.755 -8.879 1.00 87.69 99 LYS A O 1
ATOM 756 N N . ARG A 1 100 ? 1.586 5.084 -9.412 1.00 92.06 100 ARG A N 1
ATOM 757 C CA . ARG A 1 100 ? 1.969 3.681 -9.572 1.00 92.06 100 ARG A CA 1
ATOM 758 C C . ARG A 1 100 ? 3.400 3.461 -9.107 1.00 92.06 100 ARG A C 1
ATOM 760 O O . ARG A 1 100 ? 4.171 4.420 -8.984 1.00 92.06 100 ARG A O 1
ATOM 767 N N . TRP A 1 101 ? 3.757 2.196 -8.942 1.00 93.75 101 TRP A N 1
ATOM 768 C CA . TRP A 1 101 ? 5.110 1.771 -8.601 1.00 93.75 101 TRP A CA 1
ATOM 769 C C . TRP A 1 101 ? 5.850 1.273 -9.844 1.00 93.75 101 TRP A C 1
ATOM 771 O O . TRP A 1 101 ? 5.301 0.535 -10.657 1.00 93.75 101 TRP A O 1
ATOM 781 N N . ILE A 1 102 ? 7.094 1.714 -10.025 1.00 93.31 102 ILE A N 1
ATOM 782 C CA . ILE A 1 102 ? 7.929 1.359 -11.179 1.00 93.31 102 ILE A CA 1
ATOM 783 C C . ILE A 1 102 ? 9.175 0.642 -10.667 1.00 93.31 102 ILE A C 1
ATOM 785 O O . ILE A 1 102 ? 9.881 1.199 -9.825 1.00 93.31 102 ILE A O 1
ATOM 789 N N . VAL A 1 103 ? 9.451 -0.555 -11.192 1.00 91.75 103 VAL A N 1
ATOM 790 C CA . VAL A 1 103 ? 10.659 -1.321 -10.851 1.00 91.75 103 VAL A CA 1
ATOM 791 C C . VAL A 1 103 ? 11.916 -0.638 -11.406 1.00 91.75 103 VAL A C 1
ATOM 793 O O . VAL A 1 103 ? 11.863 -0.005 -12.471 1.00 91.75 103 VAL A O 1
ATOM 796 N N . LYS A 1 104 ? 13.030 -0.730 -10.681 1.00 84.56 104 LYS A N 1
ATOM 797 C CA . LYS A 1 104 ? 14.326 -0.154 -11.055 1.00 84.56 104 LYS A CA 1
ATOM 798 C C . LYS A 1 104 ? 15.432 -1.182 -11.141 1.00 84.56 104 LYS A C 1
ATOM 800 O O . LYS A 1 104 ? 15.444 -2.095 -10.296 1.00 84.56 104 LYS A O 1
#

Foldseek 3Di:
DPFPADDQDDDDDPDPSVVVRVVSLQVRLAPAGAAAEEDQEDDPDDDAQHKYQHAANHDDPCPPVHQWIWTAHPVVGDIDIGNHQWYDHPNWIWGGPRHGTDTD

pLDDT: mean 83.82, std 14.15, range [39.22, 97.25]

Radius of gyration: 14.16 Å; chains: 1; bounding box: 27×32×41 Å

Sequence (104 aa):
MSGNRIPYVVENTIDMAPAINDGFRIINGLIPSRVVALVTAPPNAPDDNAFYAIDENATGLFQGKSGAVAQYIEQGNFWEFYNAVICVIGDDLYISNGKRWIVK